Protein AF-A0A535A114-F1 (afdb_monomer)

Secondary structure (DSSP, 8-state):
--HHHHHHHHSSHHHH-TT--HHHHHHHHHHHHHHHHHHHHHHHHHHTS-HHHHHHHHHHHTHHHHHHHHHSPPTTPPPPPPPP--

Mean predicted aligned error: 5.3 Å

pLDDT: mean 92.74, std 7.05, range [58.75, 98.31]

Foldseek 3Di:
DDDLVVLCVLQVVCVVPVPDDRVRSVVVSQVQLQVQLVLQLVLCVQLVHDNNVSSVCSNPRNPVSNVVSVVDHRPPDDPDPDDDDD

Radius of gyration: 16.67 Å; Cα contacts (8 Å, |Δi|>4): 97; chains: 1; bounding box: 51×32×35 Å

Solvent-accessible surface area (backbone atoms only — not comparable to full-atom values): 4760 Å² total; per-residue (Å²): 136,62,70,66,64,52,49,25,56,40,50,45,35,52,79,78,50,66,84,54,54,70,74,59,40,56,54,50,37,52,55,49,13,53,51,24,14,54,52,21,26,52,51,20,57,76,29,64,42,64,34,70,64,34,21,51,38,4,48,73,44,10,53,56,38,37,55,54,60,69,72,47,77,58,52,89,60,79,79,78,77,82,77,82,87,127

Structure (mmCIF, N/CA/C/O backbone):
data_AF-A0A535A114-F1
#
_entry.id   AF-A0A535A114-F1
#
loop_
_atom_site.group_PDB
_atom_site.id
_atom_site.type_symbol
_atom_site.label_atom_id
_atom_site.label_alt_id
_atom_site.label_comp_id
_atom_site.label_asym_id
_atom_site.label_entity_id
_atom_site.label_seq_id
_atom_site.pdbx_PDB_ins_code
_atom_site.Cartn_x
_atom_site.Cartn_y
_atom_site.Cartn_z
_atom_site.occupancy
_atom_site.B_iso_or_equiv
_atom_site.auth_seq_id
_atom_site.auth_comp_id
_atom_site.auth_asym_id
_atom_site.auth_atom_id
_atom_site.pdbx_PDB_model_num
ATOM 1 N N . MET A 1 1 ? -18.524 -11.089 2.553 1.00 58.75 1 MET A N 1
ATOM 2 C CA . MET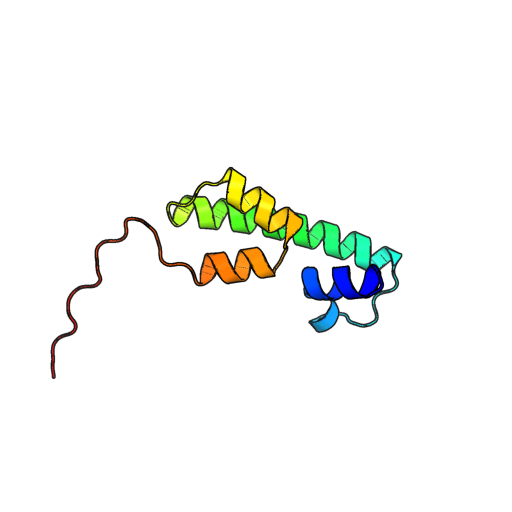 A 1 1 ? -17.510 -10.500 3.458 1.00 58.75 1 MET A CA 1
ATOM 3 C C . MET A 1 1 ? -17.964 -9.101 3.841 1.00 58.75 1 MET A C 1
ATOM 5 O O . MET A 1 1 ? -18.543 -8.435 2.992 1.00 58.75 1 MET A O 1
ATOM 9 N N . THR A 1 2 ? -17.766 -8.674 5.088 1.00 87.69 2 THR A N 1
ATOM 10 C CA . THR A 1 2 ? -18.070 -7.300 5.526 1.00 87.69 2 THR A CA 1
ATOM 11 C C . THR A 1 2 ? -16.876 -6.372 5.256 1.00 87.69 2 THR A C 1
ATOM 13 O O . THR A 1 2 ? -15.751 -6.836 5.065 1.00 87.69 2 THR A O 1
ATOM 16 N N . LEU A 1 3 ? -17.119 -5.059 5.199 1.00 88.50 3 LEU A N 1
ATOM 17 C CA . LEU A 1 3 ? -16.108 -4.037 4.876 1.00 88.50 3 LEU A CA 1
ATOM 18 C C . LEU A 1 3 ? -14.910 -3.997 5.853 1.00 88.50 3 LEU A C 1
ATOM 20 O O . LEU A 1 3 ? -13.777 -3.955 5.374 1.00 88.50 3 LEU A O 1
ATOM 24 N N . PRO A 1 4 ? -15.099 -4.047 7.190 1.00 90.94 4 PRO A N 1
ATOM 25 C CA . PRO A 1 4 ? -13.979 -3.928 8.128 1.00 90.94 4 PRO A CA 1
ATOM 26 C C . PRO A 1 4 ? -12.950 -5.071 8.033 1.00 90.94 4 PRO A C 1
ATOM 28 O O . PRO A 1 4 ? -11.766 -4.768 7.913 1.00 90.94 4 PRO A O 1
ATOM 31 N N . PRO A 1 5 ? -13.338 -6.363 7.979 1.00 90.56 5 PRO A N 1
ATOM 32 C CA . PRO A 1 5 ? -12.378 -7.446 7.762 1.00 90.56 5 PRO A CA 1
ATOM 33 C C . PRO A 1 5 ? -11.598 -7.301 6.453 1.00 90.56 5 PRO A C 1
ATOM 35 O O . PRO A 1 5 ? -10.392 -7.526 6.435 1.00 90.56 5 PRO A O 1
ATOM 38 N N . ALA A 1 6 ? -12.257 -6.879 5.367 1.00 90.50 6 ALA A N 1
ATOM 39 C CA . ALA A 1 6 ? -11.581 -6.659 4.090 1.00 90.50 6 ALA A CA 1
ATOM 40 C C . ALA A 1 6 ? -10.492 -5.579 4.207 1.00 90.50 6 ALA A C 1
ATOM 42 O O . ALA A 1 6 ? -9.362 -5.801 3.778 1.00 90.50 6 ALA A O 1
ATOM 43 N N . VAL A 1 7 ? -10.800 -4.449 4.851 1.00 92.25 7 VAL A N 1
ATOM 44 C CA . VAL A 1 7 ? -9.825 -3.375 5.104 1.00 92.25 7 VAL A CA 1
ATOM 45 C C . VAL A 1 7 ? -8.703 -3.835 6.034 1.00 92.25 7 VAL A C 1
ATOM 47 O O . VAL A 1 7 ? -7.540 -3.527 5.777 1.00 92.25 7 VAL A O 1
ATOM 50 N N . ALA A 1 8 ? -9.016 -4.612 7.073 1.00 93.50 8 ALA A N 1
ATOM 51 C CA . ALA A 1 8 ? -8.024 -5.131 8.010 1.00 93.50 8 ALA A CA 1
ATOM 52 C C . ALA A 1 8 ? -6.998 -6.049 7.322 1.00 93.50 8 ALA A C 1
ATOM 54 O O . ALA A 1 8 ? -5.800 -5.916 7.560 1.00 93.50 8 ALA A O 1
ATOM 55 N N . TYR A 1 9 ? -7.438 -6.947 6.437 1.00 93.75 9 TYR A N 1
ATOM 56 C CA . TYR A 1 9 ? -6.527 -7.819 5.686 1.00 93.75 9 TYR A CA 1
ATOM 57 C C . TYR A 1 9 ? -5.755 -7.081 4.590 1.00 93.75 9 TYR A C 1
ATOM 59 O O . TYR A 1 9 ? -4.575 -7.360 4.374 1.00 93.75 9 TYR A O 1
ATOM 67 N N . LEU A 1 10 ? -6.397 -6.135 3.901 1.00 91.38 10 LEU A N 1
ATOM 68 C CA . LEU A 1 10 ? -5.766 -5.382 2.816 1.00 91.38 10 LEU A CA 1
ATOM 69 C C . LEU A 1 10 ? -4.639 -4.472 3.325 1.00 91.38 10 LEU A C 1
ATOM 71 O O . LEU A 1 10 ? -3.576 -4.411 2.715 1.00 91.38 10 LEU A O 1
ATOM 75 N N . SER A 1 11 ? -4.854 -3.836 4.478 1.00 92.81 11 SER A N 1
ATOM 76 C CA . SER A 1 11 ? -3.866 -2.981 5.152 1.00 92.81 11 SER A CA 1
ATOM 77 C C . SER A 1 11 ? -2.859 -3.754 6.017 1.00 92.81 11 SER A C 1
ATOM 79 O O . SER A 1 11 ? -1.930 -3.160 6.555 1.00 92.81 11 SER A O 1
ATOM 81 N N . GLY A 1 12 ? -3.049 -5.065 6.209 1.00 92.50 12 GLY A N 1
ATOM 82 C CA . GLY A 1 12 ? -2.240 -5.893 7.112 1.00 92.50 12 GLY A CA 1
ATOM 83 C C . GLY A 1 12 ? -2.544 -5.712 8.608 1.00 92.50 12 GLY A C 1
ATOM 84 O O . GLY A 1 12 ? -1.980 -6.426 9.437 1.00 92.50 12 GLY A O 1
ATOM 85 N N . LEU A 1 13 ? -3.469 -4.819 8.975 1.00 95.44 13 LEU A N 1
ATOM 86 C CA . LEU A 1 13 ? -3.873 -4.580 10.365 1.00 95.44 13 LEU A CA 1
ATOM 87 C C . LEU A 1 13 ? -4.488 -5.809 11.037 1.00 95.44 13 LEU A C 1
ATOM 89 O O . LEU A 1 13 ? -4.350 -5.955 12.246 1.00 95.44 13 LEU A O 1
ATOM 93 N N . ALA A 1 14 ? -5.062 -6.735 10.267 1.00 94.69 14 ALA A N 1
ATOM 94 C CA . ALA A 1 14 ? -5.514 -8.027 10.782 1.00 94.69 14 ALA A CA 1
ATOM 95 C C . ALA A 1 14 ? -4.389 -8.836 11.462 1.00 94.69 14 ALA A C 1
ATOM 97 O O . ALA A 1 14 ? -4.673 -9.661 12.323 1.00 94.69 14 ALA A O 1
ATOM 98 N N . PHE A 1 15 ? -3.124 -8.608 11.090 1.00 93.38 15 PHE A N 1
ATOM 99 C CA . PHE A 1 15 ? -1.968 -9.316 11.651 1.00 93.38 15 PHE A CA 1
ATOM 100 C C . PHE A 1 15 ? -1.263 -8.538 12.766 1.00 93.38 15 PHE A C 1
ATOM 102 O O . PHE A 1 15 ? -0.609 -9.142 13.610 1.00 93.38 15 PHE A O 1
ATOM 109 N N . VAL A 1 16 ? -1.368 -7.206 12.757 1.00 93.69 16 VAL A N 1
ATOM 110 C CA . VAL A 1 16 ? -0.619 -6.322 13.668 1.00 93.69 16 VAL A CA 1
ATOM 111 C C . VAL A 1 16 ? -1.479 -5.846 14.839 1.00 93.69 16 VAL A C 1
ATOM 113 O O . VAL A 1 16 ? -0.996 -5.756 15.963 1.00 93.69 16 VAL A O 1
ATOM 116 N N . ALA A 1 17 ? -2.749 -5.533 14.580 1.00 94.56 17 ALA A N 1
ATOM 117 C CA . ALA A 1 17 ? -3.687 -4.983 15.552 1.00 94.56 17 ALA A CA 1
ATOM 118 C C . ALA A 1 17 ? -5.122 -5.463 15.236 1.00 94.56 17 ALA A C 1
ATOM 120 O O . ALA A 1 17 ? -5.956 -4.671 14.785 1.00 94.56 17 ALA A O 1
ATO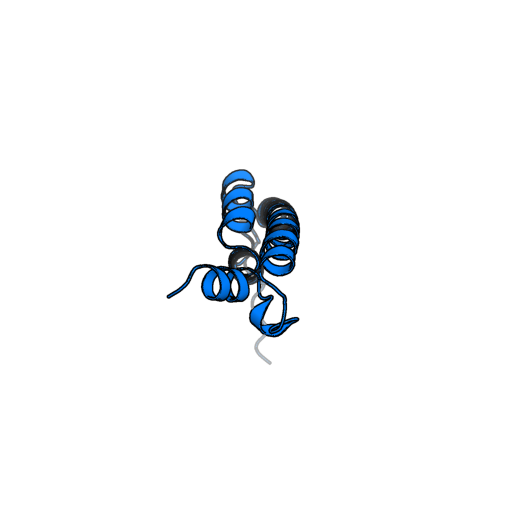M 121 N N . PRO A 1 18 ? -5.416 -6.764 15.439 1.00 93.69 18 PRO A N 1
ATOM 122 C CA . PRO A 1 18 ? -6.679 -7.381 15.018 1.00 93.69 18 PRO A CA 1
ATOM 123 C C . PRO A 1 18 ? -7.917 -6.801 15.717 1.00 93.69 18 PRO A C 1
ATOM 125 O O . PRO A 1 18 ? -8.997 -6.796 15.131 1.00 93.69 18 PRO A O 1
ATOM 128 N N . ASP A 1 19 ? -7.758 -6.267 16.929 1.00 94.62 19 ASP A N 1
ATOM 129 C CA . ASP A 1 19 ? -8.861 -5.796 17.777 1.00 94.62 19 ASP A CA 1
ATOM 130 C C . ASP A 1 19 ? -9.149 -4.287 17.633 1.00 94.62 19 ASP A C 1
ATOM 132 O O . ASP A 1 19 ? -9.755 -3.664 18.507 1.00 94.62 19 ASP A O 1
ATOM 136 N N . LEU A 1 20 ? -8.701 -3.661 16.536 1.00 94.62 20 LEU A N 1
ATOM 137 C CA . LEU A 1 20 ? -8.944 -2.241 16.272 1.00 94.62 20 LEU A CA 1
ATOM 138 C C . LEU A 1 20 ? -10.449 -1.950 16.112 1.00 94.62 20 LEU A C 1
ATOM 140 O O . LEU A 1 20 ? -11.105 -2.541 15.246 1.00 94.62 20 LEU A O 1
ATOM 144 N N . PRO A 1 21 ? -11.010 -0.976 16.858 1.00 95.56 21 PRO A N 1
ATOM 145 C CA . PRO A 1 21 ? -12.388 -0.560 16.646 1.00 95.56 21 PRO A CA 1
ATOM 146 C C . PRO A 1 21 ? -12.544 0.078 15.253 1.00 95.56 21 PRO A C 1
ATOM 148 O O . PRO A 1 21 ? -11.605 0.719 14.765 1.00 95.56 21 PRO A O 1
ATOM 151 N N . PRO A 1 22 ? -13.726 -0.017 14.609 1.00 93.62 22 PRO A N 1
ATOM 152 C CA . PRO A 1 22 ? -13.888 0.363 13.204 1.00 93.62 22 PRO A CA 1
ATOM 153 C C . PRO A 1 22 ? -13.404 1.780 12.838 1.00 93.62 22 PRO A C 1
ATOM 155 O O . PRO A 1 22 ? -12.719 1.912 11.826 1.00 93.62 22 PRO A O 1
ATOM 158 N N . PRO A 1 23 ? -13.661 2.842 13.631 1.00 94.50 23 PRO A N 1
ATOM 159 C CA . PRO A 1 23 ? -13.155 4.177 13.302 1.00 94.50 23 PRO A CA 1
ATOM 160 C C . PRO A 1 23 ? -11.623 4.248 13.26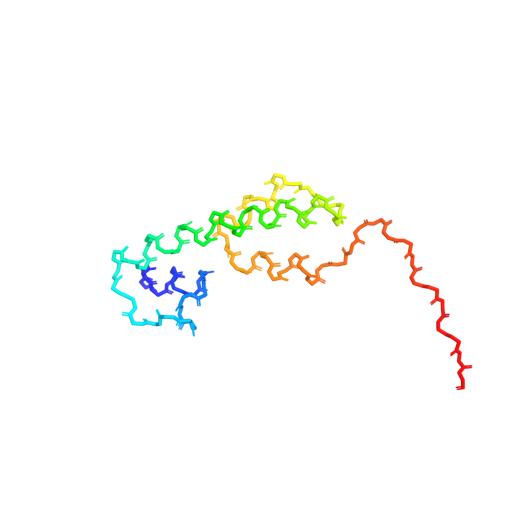5 1.00 94.50 23 PRO A C 1
ATOM 162 O O . PRO A 1 23 ? -11.047 4.834 12.348 1.00 94.50 23 PRO A O 1
ATOM 165 N N . ALA A 1 24 ? -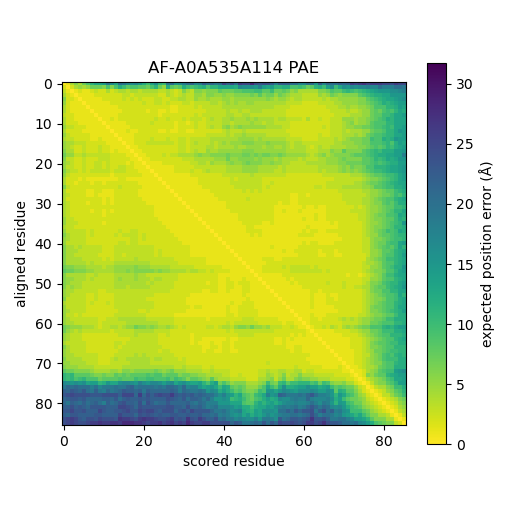10.959 3.614 14.235 1.00 96.56 24 ALA A N 1
ATOM 166 C CA . ALA A 1 24 ? -9.503 3.576 14.304 1.00 96.56 24 ALA A CA 1
ATOM 167 C C . ALA A 1 24 ? -8.917 2.701 13.185 1.00 96.56 24 ALA A C 1
ATOM 169 O O . ALA A 1 24 ? -7.901 3.071 12.598 1.00 96.56 24 ALA A O 1
ATOM 170 N N . LEU A 1 25 ? -9.586 1.593 12.838 1.00 96.50 25 LEU A N 1
ATOM 171 C CA . LEU A 1 25 ? -9.220 0.738 11.708 1.00 96.50 25 LEU A CA 1
ATOM 172 C C . LEU A 1 25 ? -9.155 1.543 10.405 1.00 96.50 25 LEU A C 1
ATOM 174 O O . LEU A 1 25 ? -8.125 1.536 9.740 1.00 96.50 25 LEU A O 1
ATOM 178 N N . PHE A 1 26 ? -10.230 2.252 10.045 1.00 96.62 26 PHE A N 1
ATOM 179 C CA . PHE A 1 26 ? -10.275 2.991 8.780 1.00 96.62 26 PHE A CA 1
ATOM 180 C C . PHE A 1 26 ? -9.257 4.135 8.737 1.00 96.62 26 PHE A C 1
ATOM 182 O O . PHE A 1 26 ? -8.594 4.313 7.717 1.00 96.62 26 PHE A O 1
ATOM 189 N N . GLY A 1 27 ? -9.088 4.877 9.839 1.00 97.38 27 GLY A N 1
ATOM 190 C CA . GLY A 1 27 ? -8.087 5.945 9.919 1.00 97.38 27 GLY A CA 1
ATOM 191 C C . GLY A 1 27 ? -6.658 5.420 9.772 1.00 97.38 27 GLY A C 1
ATOM 192 O O . GLY A 1 27 ? -5.869 5.957 8.995 1.00 97.38 27 GLY A O 1
ATOM 193 N N . THR A 1 28 ? -6.344 4.325 10.465 1.00 97.25 28 THR A N 1
ATOM 194 C CA . THR A 1 28 ? -5.015 3.701 10.414 1.00 97.25 28 THR A CA 1
ATOM 195 C C . THR A 1 28 ? -4.751 3.087 9.042 1.00 97.25 28 THR A C 1
ATOM 197 O O . THR A 1 28 ? -3.687 3.306 8.470 1.00 97.25 28 THR A O 1
ATOM 200 N N . ALA A 1 29 ? -5.729 2.380 8.470 1.00 97.00 29 ALA A N 1
ATOM 201 C CA . ALA A 1 29 ? -5.618 1.791 7.140 1.00 97.00 29 ALA A CA 1
ATOM 202 C C . ALA A 1 29 ? -5.387 2.857 6.062 1.00 97.00 29 ALA A C 1
ATOM 204 O O . ALA A 1 29 ? -4.524 2.678 5.209 1.00 97.00 29 ALA A O 1
ATOM 205 N N . LEU A 1 30 ? -6.091 3.993 6.125 1.00 97.56 30 LEU A N 1
ATOM 206 C CA . LEU A 1 30 ? -5.872 5.101 5.195 1.00 97.56 30 LEU A CA 1
ATOM 207 C C . LEU A 1 30 ? -4.443 5.649 5.298 1.00 97.56 30 LEU A C 1
ATOM 209 O O . LEU 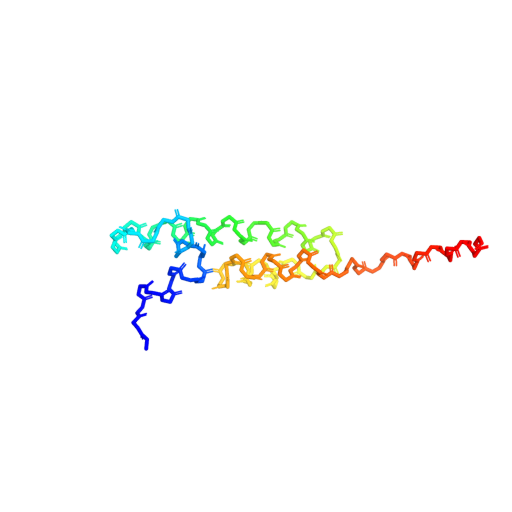A 1 30 ? -3.785 5.835 4.276 1.00 97.56 30 LEU A O 1
ATOM 213 N N . ALA A 1 31 ? -3.951 5.883 6.518 1.00 97.69 31 ALA A N 1
ATOM 214 C CA . ALA A 1 31 ? -2.586 6.356 6.733 1.00 97.69 31 ALA A CA 1
ATOM 215 C C . ALA A 1 31 ? -1.544 5.358 6.196 1.00 97.69 31 ALA A C 1
ATOM 217 O O . ALA A 1 31 ? -0.601 5.762 5.517 1.00 97.69 31 ALA A O 1
ATOM 218 N N . LEU A 1 32 ? -1.747 4.057 6.433 1.00 97.12 32 LEU A N 1
ATOM 219 C CA . LEU A 1 32 ? -0.888 2.997 5.901 1.00 97.12 32 LEU A CA 1
ATOM 220 C C . LEU A 1 32 ? -0.890 2.980 4.371 1.00 97.12 32 LEU A C 1
ATOM 222 O O . LEU A 1 32 ? 0.176 3.028 3.769 1.00 97.12 32 LEU A O 1
ATOM 226 N N . HIS A 1 33 ? -2.060 3.033 3.735 1.00 97.56 33 HIS A N 1
ATOM 227 C CA . HIS A 1 33 ? -2.169 3.042 2.276 1.00 97.56 33 HIS A CA 1
ATOM 228 C C . HIS A 1 33 ? -1.5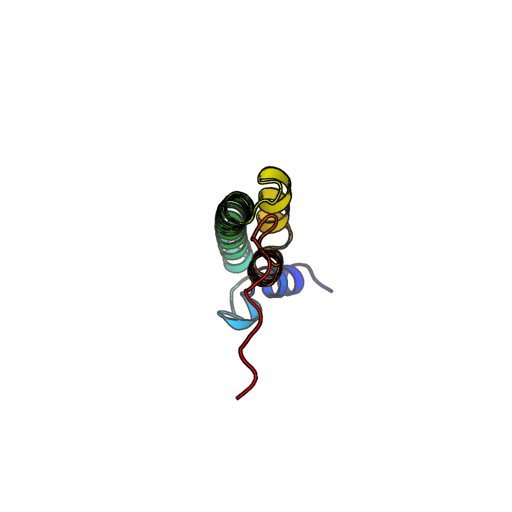17 4.284 1.637 1.00 97.56 33 HIS A C 1
ATOM 230 O O . HIS A 1 33 ? -0.972 4.205 0.534 1.00 97.56 33 HIS A O 1
ATOM 236 N N . VAL A 1 34 ? -1.520 5.437 2.319 1.00 98.31 34 VAL A N 1
ATOM 237 C CA . VAL A 1 34 ? -0.763 6.625 1.882 1.00 98.31 34 VAL A CA 1
ATOM 238 C C . VAL A 1 34 ? 0.745 6.363 1.938 1.00 98.31 34 VAL A C 1
ATOM 240 O O . VAL A 1 34 ? 1.456 6.676 0.980 1.00 98.31 34 VAL A O 1
ATOM 243 N N . CYS A 1 35 ? 1.241 5.756 3.017 1.00 98.19 35 CYS A N 1
ATOM 244 C CA . CYS A 1 35 ? 2.643 5.352 3.125 1.00 98.19 35 CYS A CA 1
ATOM 245 C C . CYS A 1 35 ? 3.018 4.322 2.047 1.00 98.19 35 CYS A C 1
ATOM 247 O O . CYS A 1 35 ? 4.033 4.488 1.367 1.00 98.19 35 CYS A O 1
ATOM 249 N N . ASP A 1 36 ? 2.172 3.317 1.819 1.00 97.81 36 ASP A N 1
ATOM 250 C CA . ASP A 1 36 ? 2.358 2.287 0.796 1.00 97.81 36 ASP A CA 1
ATOM 251 C C . ASP A 1 36 ? 2.405 2.890 -0.612 1.00 97.81 36 ASP A C 1
ATOM 253 O O . ASP A 1 36 ? 3.243 2.508 -1.430 1.00 97.81 36 ASP A O 1
ATOM 257 N N . ALA A 1 37 ? 1.569 3.890 -0.902 1.00 98.25 37 ALA A N 1
ATOM 258 C CA . ALA A 1 37 ? 1.609 4.630 -2.162 1.00 98.25 37 ALA A CA 1
ATOM 259 C C . ALA A 1 37 ? 2.962 5.329 -2.382 1.00 98.25 37 ALA A C 1
ATOM 261 O O . ALA A 1 37 ? 3.520 5.278 -3.483 1.00 98.25 37 ALA A O 1
ATOM 262 N N . ILE A 1 38 ? 3.516 5.952 -1.336 1.00 98.19 38 ILE A N 1
ATOM 263 C CA . ILE A 1 38 ? 4.826 6.619 -1.381 1.00 98.19 38 ILE A CA 1
ATOM 264 C C . ILE A 1 38 ? 5.947 5.593 -1.587 1.00 98.19 38 ILE A C 1
ATOM 266 O O . ILE A 1 38 ? 6.793 5.783 -2.467 1.00 98.19 38 ILE A O 1
ATOM 270 N N . LEU A 1 39 ? 5.936 4.491 -0.830 1.00 97.88 39 LEU A N 1
ATOM 271 C CA . LEU A 1 39 ? 6.914 3.408 -0.960 1.00 97.88 39 LEU A CA 1
ATOM 272 C C . LEU A 1 39 ? 6.876 2.794 -2.360 1.00 97.88 39 LEU A C 1
ATOM 274 O O . LEU A 1 39 ? 7.914 2.676 -3.014 1.00 97.88 39 LEU A O 1
ATOM 278 N N . CYS A 1 40 ? 5.682 2.486 -2.869 1.00 98.19 40 CYS A N 1
ATOM 279 C CA . CYS A 1 40 ? 5.510 1.966 -4.218 1.00 98.19 40 CYS A CA 1
ATOM 280 C C . CYS A 1 40 ? 6.016 2.940 -5.284 1.00 98.19 40 CYS A C 1
ATOM 282 O O . CYS A 1 40 ? 6.677 2.522 -6.235 1.00 98.19 40 CYS A O 1
ATOM 284 N N . ARG A 1 41 ? 5.774 4.248 -5.129 1.00 98.00 41 ARG A N 1
ATOM 285 C CA . ARG A 1 41 ? 6.315 5.264 -6.043 1.00 98.00 41 ARG A CA 1
ATOM 286 C C . ARG A 1 41 ? 7.842 5.244 -6.075 1.00 98.00 41 ARG A C 1
ATOM 288 O O . ARG A 1 41 ? 8.431 5.325 -7.157 1.00 98.00 41 ARG A O 1
ATOM 295 N N . LEU A 1 42 ? 8.469 5.153 -4.902 1.00 97.31 42 LEU A N 1
ATOM 296 C CA . LEU A 1 42 ? 9.921 5.150 -4.748 1.00 97.31 42 LEU A CA 1
ATOM 297 C C . LEU A 1 42 ? 10.543 3.882 -5.340 1.00 97.31 42 LEU A C 1
ATOM 299 O O . LEU A 1 42 ? 11.439 3.970 -6.182 1.00 97.31 42 LEU A O 1
ATOM 303 N N . PHE A 1 43 ? 10.033 2.707 -4.967 1.00 96.50 43 PHE A N 1
ATOM 304 C CA . PHE A 1 43 ? 10.511 1.435 -5.503 1.00 96.50 43 PHE A CA 1
ATOM 305 C C . PHE A 1 43 ? 10.301 1.344 -7.010 1.00 96.50 43 PHE A C 1
ATOM 307 O O . PHE A 1 43 ? 11.217 0.947 -7.726 1.00 96.50 43 PHE A O 1
ATOM 314 N N . ALA A 1 44 ? 9.152 1.790 -7.523 1.00 97.00 44 ALA A N 1
ATOM 315 C CA . ALA A 1 44 ? 8.901 1.780 -8.956 1.00 97.00 44 ALA A CA 1
ATOM 316 C C . ALA A 1 44 ? 9.895 2.669 -9.705 1.00 97.00 44 ALA A C 1
ATOM 318 O O . ALA A 1 44 ? 10.445 2.248 -10.723 1.00 97.00 44 ALA A O 1
ATOM 319 N N . HIS A 1 45 ? 10.190 3.861 -9.175 1.00 95.69 45 HIS A N 1
ATOM 320 C CA . HIS A 1 45 ? 11.200 4.732 -9.762 1.00 95.69 45 HIS A CA 1
ATOM 321 C C . HIS A 1 45 ? 12.576 4.061 -9.836 1.00 95.69 45 HIS A C 1
ATOM 323 O O . HIS A 1 45 ? 13.212 4.117 -10.890 1.00 95.69 45 HIS A O 1
ATOM 329 N N . ASN A 1 46 ? 13.011 3.430 -8.747 1.00 93.62 46 ASN A N 1
ATOM 330 C CA . ASN A 1 46 ? 14.343 2.833 -8.639 1.00 93.62 46 ASN A CA 1
ATOM 331 C C . ASN A 1 46 ? 14.474 1.539 -9.458 1.00 93.62 46 ASN A C 1
ATOM 333 O O . ASN A 1 46 ? 15.543 1.237 -9.996 1.00 93.62 46 ASN A O 1
ATOM 337 N N . ASN A 1 47 ? 13.371 0.803 -9.602 1.00 93.88 47 ASN A N 1
ATOM 338 C CA . ASN A 1 47 ? 13.338 -0.499 -10.262 1.00 93.88 47 ASN A CA 1
ATOM 339 C C . ASN A 1 47 ? 12.942 -0.434 -11.748 1.00 93.88 47 ASN A C 1
ATOM 341 O O . ASN A 1 47 ? 12.826 -1.481 -12.381 1.00 93.88 47 ASN A O 1
ATOM 345 N N . GLY A 1 48 ? 12.741 0.762 -12.315 1.00 94.25 48 GLY A N 1
ATOM 346 C CA . GLY A 1 48 ? 12.406 0.939 -13.735 1.00 94.25 48 GLY A CA 1
ATOM 347 C C . GLY A 1 48 ? 10.942 0.633 -14.083 1.00 94.25 48 GLY A C 1
ATOM 348 O O . GLY A 1 48 ? 10.632 0.252 -15.212 1.00 94.25 48 GLY A O 1
ATOM 349 N N . TYR A 1 49 ? 10.033 0.778 -13.120 1.00 96.31 49 TYR A N 1
ATOM 350 C CA . TYR A 1 49 ? 8.591 0.614 -13.298 1.00 96.31 49 TYR A CA 1
ATOM 351 C C . TYR A 1 49 ? 7.863 1.976 -13.369 1.00 96.31 49 TYR A C 1
ATOM 353 O O . TYR A 1 49 ? 8.367 2.988 -12.875 1.00 96.31 49 TYR A O 1
ATOM 361 N N . PRO A 1 50 ? 6.652 2.042 -13.959 1.00 96.75 50 PRO A N 1
ATOM 362 C CA . PRO A 1 50 ? 5.882 3.285 -14.050 1.00 96.75 50 PRO A CA 1
ATOM 363 C C . PRO A 1 50 ? 5.440 3.798 -12.669 1.00 96.75 50 PRO A C 1
ATOM 365 O O . PRO A 1 50 ? 4.591 3.198 -12.011 1.00 96.75 50 PRO A O 1
ATOM 368 N N . LYS A 1 51 ? 5.983 4.953 -12.257 1.00 97.25 51 LYS A N 1
ATOM 369 C CA . LYS A 1 51 ? 5.785 5.546 -10.919 1.00 97.25 51 LYS A CA 1
ATOM 370 C C . LYS A 1 51 ? 4.310 5.718 -10.555 1.00 97.25 51 LYS A C 1
ATOM 372 O O . LYS A 1 51 ? 3.887 5.281 -9.490 1.00 97.25 51 LYS A O 1
ATOM 377 N N . ASN A 1 52 ? 3.529 6.341 -11.439 1.00 97.56 52 ASN A N 1
ATOM 378 C CA . ASN A 1 52 ? 2.137 6.705 -11.153 1.00 97.56 52 ASN A CA 1
ATOM 379 C C . ASN A 1 52 ? 1.241 5.470 -11.009 1.00 97.56 52 ASN A C 1
ATOM 381 O O . ASN A 1 52 ? 0.408 5.423 -10.110 1.00 97.56 52 ASN A O 1
ATOM 385 N N . LEU A 1 53 ? 1.465 4.453 -11.847 1.00 97.31 53 LEU A N 1
ATOM 386 C CA . LEU A 1 53 ? 0.717 3.199 -11.788 1.00 97.31 53 LEU A CA 1
ATOM 387 C C . LEU A 1 53 ? 0.949 2.485 -10.451 1.00 97.31 53 LEU A C 1
ATOM 389 O O . LEU A 1 53 ? -0.000 2.103 -9.776 1.00 97.31 53 LEU A O 1
ATOM 393 N N . TRP A 1 54 ? 2.210 2.372 -10.031 1.00 97.81 54 TRP A N 1
ATOM 394 C CA . TRP A 1 54 ? 2.543 1.741 -8.755 1.00 97.81 54 TRP A CA 1
ATOM 395 C C . TRP A 1 54 ? 2.140 2.579 -7.544 1.00 97.81 54 TRP A C 1
ATOM 397 O O . TRP A 1 54 ? 1.755 2.010 -6.531 1.00 97.81 54 TRP A O 1
ATOM 407 N N . THR A 1 55 ? 2.137 3.909 -7.652 1.00 98.00 55 THR A N 1
ATOM 408 C CA . THR A 1 55 ? 1.579 4.783 -6.603 1.00 98.00 55 THR A CA 1
ATOM 409 C C . THR A 1 55 ? 0.096 4.477 -6.384 1.00 98.00 55 THR A C 1
ATOM 411 O O . THR A 1 55 ? -0.334 4.300 -5.247 1.00 98.00 55 THR A O 1
ATOM 414 N N . LEU A 1 56 ? -0.679 4.360 -7.471 1.00 98.06 56 LEU A N 1
ATOM 415 C CA . LEU A 1 56 ? -2.100 4.017 -7.407 1.00 98.06 56 LEU A CA 1
ATOM 416 C C . LEU A 1 56 ? -2.317 2.619 -6.817 1.00 98.06 56 LEU A C 1
ATOM 418 O O . LEU A 1 56 ? -3.185 2.445 -5.966 1.00 98.06 56 LEU A O 1
ATOM 422 N N . PHE A 1 57 ? -1.513 1.632 -7.221 1.00 97.44 57 PHE A N 1
ATOM 423 C CA . PHE A 1 57 ? -1.594 0.292 -6.642 1.00 97.44 57 PHE A CA 1
ATOM 424 C C . PHE A 1 57 ? -1.237 0.267 -5.157 1.00 97.44 57 PHE A C 1
ATOM 426 O O . PHE A 1 57 ? -1.945 -0.391 -4.406 1.00 97.44 57 PHE A O 1
ATOM 433 N N . GLY A 1 58 ? -0.220 1.012 -4.713 1.00 96.88 58 GLY A N 1
ATOM 434 C CA . GLY A 1 58 ? 0.083 1.164 -3.287 1.00 96.88 58 GLY A CA 1
ATOM 435 C C . GLY A 1 58 ? -1.087 1.767 -2.510 1.00 96.88 58 GLY A C 1
ATOM 436 O O . GLY A 1 58 ? -1.461 1.246 -1.470 1.00 96.88 58 GLY A O 1
ATOM 437 N N . PHE A 1 59 ? -1.746 2.791 -3.055 1.00 96.69 59 PHE A N 1
ATOM 438 C CA . PHE A 1 59 ? -2.901 3.401 -2.393 1.00 96.69 59 PHE A CA 1
ATOM 439 C C . PHE A 1 59 ? -4.131 2.481 -2.340 1.00 96.69 59 PHE A C 1
ATOM 441 O O . PHE A 1 59 ?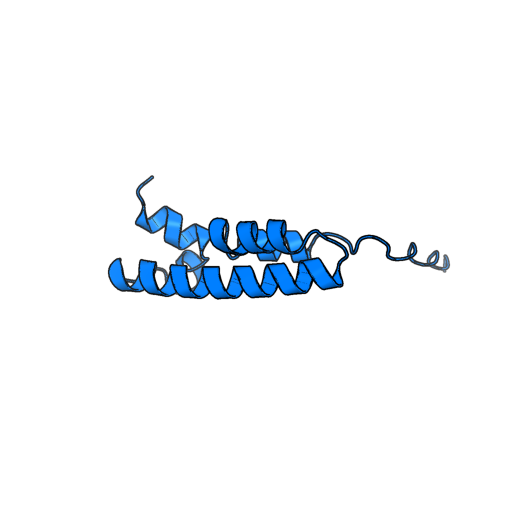 -4.874 2.494 -1.364 1.00 96.69 59 PHE A O 1
ATOM 448 N N . MET A 1 60 ? -4.369 1.676 -3.378 1.00 94.50 60 MET A N 1
ATOM 449 C CA . MET A 1 60 ? -5.574 0.841 -3.469 1.00 94.50 60 MET A CA 1
ATOM 450 C C . MET A 1 60 ? -5.395 -0.537 -2.830 1.00 94.50 60 MET A C 1
ATOM 452 O O . MET A 1 60 ? -6.284 -0.999 -2.126 1.00 94.50 60 MET A O 1
ATOM 456 N N . ALA A 1 61 ? -4.265 -1.197 -3.079 1.00 93.31 61 ALA A N 1
ATOM 457 C CA . ALA A 1 61 ? -3.983 -2.552 -2.611 1.00 93.31 61 ALA A CA 1
ATOM 458 C C . ALA A 1 61 ? -3.079 -2.596 -1.364 1.00 93.31 61 ALA A C 1
ATOM 460 O O . ALA A 1 61 ? -2.859 -3.681 -0.823 1.00 93.31 61 ALA A O 1
ATOM 461 N N . GLY A 1 62 ? -2.573 -1.442 -0.911 1.00 92.81 62 GLY A N 1
ATOM 462 C CA . GLY A 1 62 ? -1.807 -1.302 0.325 1.00 92.81 62 GLY A CA 1
ATOM 463 C C . GLY A 1 62 ? -0.529 -2.135 0.329 1.00 92.81 62 GLY A C 1
ATOM 464 O O . GLY A 1 62 ? 0.186 -2.249 -0.678 1.00 92.81 62 GLY A O 1
ATOM 465 N N . LEU A 1 63 ? -0.302 -2.786 1.467 1.00 93.56 63 LEU A N 1
ATOM 466 C CA . LEU A 1 63 ? 0.825 -3.667 1.757 1.00 93.56 63 LEU A CA 1
ATOM 467 C C . LEU A 1 63 ? 1.096 -4.695 0.647 1.00 93.56 63 LEU A C 1
ATOM 469 O O . LEU A 1 63 ? 2.250 -4.992 0.332 1.00 93.56 63 LEU A O 1
ATOM 473 N N . TRP A 1 64 ? 0.049 -5.234 0.022 1.00 95.81 64 TRP A N 1
ATOM 474 C CA . TRP A 1 64 ? 0.194 -6.279 -0.991 1.00 95.81 64 TRP A CA 1
ATOM 475 C C . TRP A 1 64 ? 0.851 -5.769 -2.275 1.00 95.81 64 TRP A C 1
ATOM 477 O O . TRP A 1 64 ? 1.663 -6.478 -2.870 1.00 95.81 64 TRP A O 1
ATOM 487 N N . ALA A 1 65 ? 0.573 -4.528 -2.683 1.00 96.69 65 ALA A N 1
ATOM 488 C CA . ALA A 1 65 ? 1.269 -3.922 -3.818 1.00 96.69 65 ALA A CA 1
ATOM 489 C C . ALA A 1 65 ? 2.756 -3.712 -3.512 1.00 96.69 65 ALA A C 1
ATOM 491 O O . ALA A 1 65 ? 3.599 -3.983 -4.370 1.00 96.69 65 ALA A O 1
ATOM 492 N N . VAL A 1 66 ? 3.079 -3.289 -2.286 1.00 96.00 66 VAL A N 1
ATOM 493 C CA . VAL A 1 66 ? 4.467 -3.118 -1.834 1.00 96.00 66 VAL A CA 1
ATOM 494 C C . VAL A 1 66 ? 5.205 -4.457 -1.870 1.00 96.00 66 VAL A C 1
ATOM 496 O O . VAL A 1 66 ? 6.287 -4.542 -2.450 1.00 96.00 66 VAL A O 1
ATOM 499 N N . ALA A 1 67 ? 4.602 -5.520 -1.328 1.00 96.12 67 ALA A N 1
ATOM 500 C CA . ALA A 1 67 ? 5.185 -6.860 -1.318 1.00 96.12 67 ALA A CA 1
ATOM 501 C C . ALA A 1 67 ? 5.486 -7.372 -2.736 1.00 96.12 67 ALA A C 1
ATOM 503 O O . ALA A 1 67 ? 6.598 -7.824 -3.009 1.00 96.12 67 ALA A O 1
ATOM 504 N N . VAL A 1 68 ? 4.532 -7.243 -3.665 1.00 96.75 68 VAL A N 1
ATOM 505 C CA . VAL A 1 68 ? 4.745 -7.626 -5.070 1.00 96.75 68 VAL A CA 1
ATOM 506 C C . VAL A 1 68 ? 5.889 -6.821 -5.684 1.00 96.75 68 VAL A C 1
ATOM 508 O O . VAL A 1 68 ? 6.755 -7.391 -6.343 1.00 96.75 68 VAL A O 1
ATOM 511 N N . LEU A 1 69 ? 5.929 -5.508 -5.459 1.00 94.62 69 LEU A N 1
ATOM 512 C CA . LEU A 1 69 ? 6.943 -4.643 -6.057 1.00 94.62 69 LEU A CA 1
ATOM 5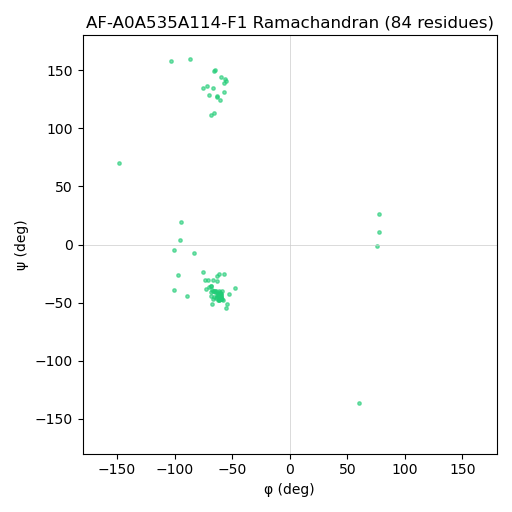13 C C . LEU A 1 69 ? 8.363 -4.918 -5.540 1.00 94.62 69 LEU A C 1
ATOM 515 O O . LEU A 1 69 ? 9.319 -4.748 -6.296 1.00 94.62 69 LEU A O 1
ATOM 519 N N . ILE A 1 70 ? 8.500 -5.359 -4.286 1.00 94.12 70 ILE A N 1
ATOM 520 C CA . ILE A 1 70 ? 9.776 -5.801 -3.700 1.00 94.12 70 ILE A CA 1
ATOM 521 C C . ILE A 1 70 ? 10.253 -7.109 -4.341 1.00 94.12 70 ILE A C 1
ATOM 523 O O . ILE A 1 70 ? 11.443 -7.267 -4.602 1.00 94.12 70 ILE A O 1
ATOM 527 N N . LEU A 1 71 ? 9.336 -8.046 -4.591 1.00 95.56 71 LEU A N 1
ATOM 528 C CA . LEU A 1 71 ? 9.658 -9.344 -5.192 1.00 95.56 71 LEU A CA 1
ATOM 529 C C . LEU A 1 71 ? 9.933 -9.253 -6.696 1.00 95.56 71 LEU A C 1
ATOM 531 O O . LEU A 1 71 ? 10.607 -10.115 -7.261 1.00 95.56 71 LEU A O 1
ATOM 535 N N . LEU A 1 72 ? 9.406 -8.224 -7.358 1.00 93.88 72 LEU A N 1
ATOM 536 C CA . LEU A 1 72 ? 9.622 -8.015 -8.778 1.00 93.88 72 LEU A CA 1
ATOM 537 C C . LEU A 1 72 ? 11.092 -7.672 -9.075 1.00 93.88 72 LEU A C 1
ATOM 539 O O . LEU A 1 72 ? 11.679 -6.800 -8.430 1.00 93.88 72 LEU A O 1
ATOM 543 N N . PRO A 1 73 ? 11.692 -8.291 -10.107 1.00 91.69 73 PRO A N 1
ATOM 544 C CA . PRO A 1 73 ? 13.060 -7.989 -10.480 1.00 91.69 73 PRO A CA 1
ATOM 545 C C . PRO A 1 73 ? 13.165 -6.549 -10.981 1.00 91.69 73 PRO A C 1
ATOM 547 O O . PRO A 1 73 ? 12.248 -6.003 -11.610 1.00 91.69 73 PRO A O 1
ATOM 550 N N . ARG A 1 74 ? 14.328 -5.945 -10.750 1.00 91.12 74 ARG A N 1
ATOM 551 C CA . ARG A 1 74 ? 14.670 -4.647 -11.325 1.00 91.12 74 ARG A CA 1
ATOM 552 C C . ARG A 1 74 ? 14.668 -4.740 -12.851 1.00 91.12 74 ARG A C 1
ATOM 554 O O . ARG A 1 74 ? 15.387 -5.551 -13.433 1.00 91.12 74 ARG A O 1
ATOM 561 N N . ARG A 1 75 ? 13.887 -3.883 -13.510 1.00 88.88 75 ARG A N 1
ATOM 562 C CA . ARG A 1 75 ? 13.877 -3.777 -14.973 1.00 88.88 75 ARG A CA 1
ATOM 563 C C . ARG A 1 75 ? 15.131 -3.049 -15.444 1.00 88.88 75 ARG A C 1
ATOM 565 O O . ARG A 1 75 ? 15.511 -2.027 -14.877 1.00 88.88 75 ARG A O 1
ATOM 572 N N . GLY A 1 76 ? 15.768 -3.585 -16.482 1.00 77.75 76 GLY A N 1
ATOM 573 C CA . GLY A 1 76 ? 16.982 -3.007 -17.066 1.00 77.75 76 GLY A CA 1
ATOM 574 C C . GLY A 1 76 ? 18.268 -3.269 -16.275 1.00 77.75 76 GLY A C 1
ATOM 575 O O . GLY A 1 76 ? 19.291 -2.667 -16.58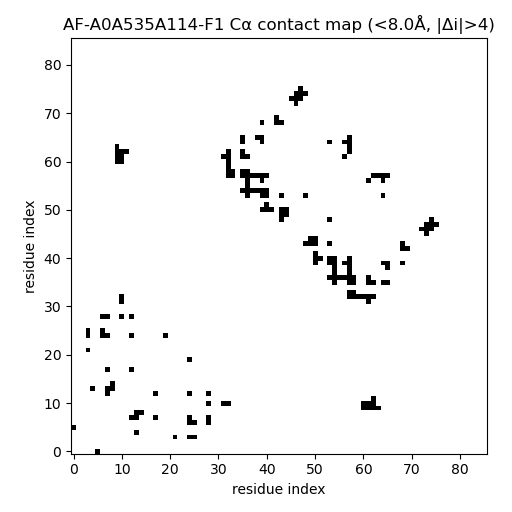6 1.00 77.75 76 GLY A O 1
ATOM 576 N N . ALA A 1 77 ? 18.246 -4.148 -15.267 1.00 74.88 77 ALA A N 1
ATOM 577 C CA . ALA A 1 77 ? 19.480 -4.632 -14.655 1.00 74.88 77 ALA A CA 1
ATOM 578 C C . ALA A 1 77 ? 20.210 -5.581 -15.629 1.00 74.88 77 ALA A C 1
ATOM 580 O O . ALA A 1 77 ? 19.551 -6.432 -16.236 1.00 74.88 77 ALA A O 1
ATOM 581 N N . PRO A 1 78 ? 21.544 -5.472 -15.781 1.00 72.50 78 PRO A N 1
ATOM 582 C CA . PRO A 1 78 ? 22.322 -6.471 -16.502 1.00 72.50 78 PRO A CA 1
ATOM 583 C C . PRO A 1 78 ? 22.095 -7.861 -15.887 1.00 72.50 78 PRO A C 1
ATOM 585 O O . PRO A 1 78 ? 21.977 -7.956 -14.659 1.00 72.50 78 PRO A O 1
ATOM 588 N N . PRO A 1 79 ? 22.028 -8.935 -16.695 1.00 75.31 79 PRO A N 1
ATOM 589 C CA . PRO A 1 79 ? 21.944 -10.287 -16.159 1.00 75.31 79 PRO A CA 1
ATOM 590 C C . PRO A 1 79 ? 23.114 -10.541 -15.203 1.00 75.31 79 PRO A C 1
ATOM 592 O O . PRO A 1 79 ? 24.235 -10.082 -15.440 1.00 75.31 79 PRO A O 1
ATOM 595 N N . ALA A 1 80 ? 22.841 -11.249 -14.105 1.00 76.81 80 ALA A N 1
ATOM 596 C CA . ALA A 1 80 ? 23.877 -11.595 -13.142 1.00 76.81 80 ALA A CA 1
ATOM 597 C C . ALA A 1 80 ? 24.999 -12.381 -13.850 1.00 76.81 80 ALA A C 1
ATOM 599 O O . ALA A 1 80 ? 24.698 -13.235 -14.691 1.00 76.81 80 ALA A O 1
ATOM 600 N N . PRO A 1 81 ? 26.279 -12.112 -13.536 1.00 82.62 81 PRO A N 1
ATOM 601 C CA . PRO A 1 81 ? 27.376 -12.859 -14.128 1.00 82.62 81 PRO A CA 1
ATOM 602 C C . PRO A 1 81 ? 27.237 -14.354 -13.791 1.00 82.62 81 PRO A C 1
ATOM 604 O O . PRO A 1 81 ? 26.783 -14.693 -12.692 1.00 82.62 81 PRO A O 1
ATOM 607 N N . PRO A 1 82 ? 27.608 -15.259 -14.715 1.00 85.69 82 PRO A N 1
ATOM 608 C CA . PRO A 1 82 ? 27.514 -16.694 -14.483 1.00 85.69 82 PRO A CA 1
ATOM 609 C C . PRO A 1 82 ? 28.308 -17.080 -13.233 1.00 85.69 82 PRO A C 1
ATOM 611 O O . PRO A 1 82 ? 29.455 -16.669 -13.047 1.00 85.69 82 PRO A O 1
ATOM 614 N N . ARG A 1 83 ? 27.679 -17.862 -12.350 1.00 86.06 83 ARG A N 1
ATOM 615 C CA . ARG A 1 83 ? 28.325 -18.348 -11.129 1.00 86.06 83 ARG A CA 1
ATOM 616 C C . ARG A 1 83 ? 29.395 -19.375 -11.530 1.00 86.06 83 ARG A C 1
ATOM 618 O O . ARG A 1 83 ? 29.059 -20.294 -12.277 1.00 86.06 83 ARG A O 1
ATOM 625 N N . PRO A 1 84 ? 30.654 -19.254 -11.071 1.00 84.44 84 PRO A N 1
ATOM 626 C CA . PRO A 1 84 ? 31.674 -20.247 -11.385 1.00 84.44 84 PRO A CA 1
ATOM 627 C C . PRO A 1 84 ? 31.264 -21.599 -10.790 1.00 84.44 84 PRO A C 1
ATOM 629 O O . PRO A 1 84 ? 30.936 -21.679 -9.604 1.00 84.44 84 PRO A O 1
ATOM 632 N N . LEU A 1 85 ? 31.259 -22.640 -11.624 1.00 84.12 85 LEU A N 1
ATOM 633 C CA . LEU A 1 85 ? 31.096 -24.024 -11.184 1.00 84.12 85 LEU A CA 1
ATOM 634 C C . LEU A 1 85 ? 32.363 -24.392 -10.398 1.00 84.12 85 LEU A C 1
ATOM 636 O O . LEU A 1 85 ? 33.452 -24.405 -10.970 1.00 84.12 85 LEU A O 1
ATOM 640 N N . ARG A 1 86 ? 32.226 -24.576 -9.083 1.00 74.06 86 ARG A N 1
ATOM 641 C CA . ARG A 1 86 ? 33.266 -25.155 -8.226 1.00 74.06 86 ARG A CA 1
ATOM 642 C C . ARG A 1 86 ? 33.096 -26.660 -8.163 1.00 74.06 86 ARG A C 1
ATOM 644 O O . ARG A 1 86 ? 31.922 -27.089 -8.111 1.00 74.06 86 ARG A O 1
#

Sequence (86 aa):
MTLPPAVAYLSGLAFVAPDLPPPALFGTALALHVCDAILCRLFAHNNGYPKNLWTLFGFMAGLWAVAVLILLPRRGAPPAPPRPLR